Protein AF-A0A4Q1ICL3-F1 (afdb_monomer_lite)

Secondary structure (DSSP, 8-state):
--GGG--SSHHHHHHHHTT--TT-HHHHHHHIIIIIIHHHHHS-HHHHHHHHHHHHHHHHS--HHHHHHHHHHT--SSPPPSSHHHHHHHHHHHHHTT--SS---GGG------HHHHHHH-TT----

Radius of gyration: 15.0 Å; chains: 1; bounding box: 37×34×31 Å

Structure (mmCIF, N/CA/C/O backbone):
data_AF-A0A4Q1ICL3-F1
#
_entry.id   AF-A0A4Q1ICL3-F1
#
loop_
_atom_site.group_PDB
_atom_site.id
_atom_site.type_symbol
_atom_site.label_a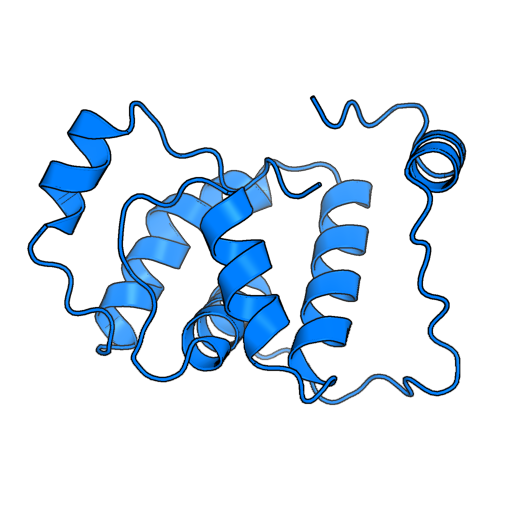tom_id
_atom_site.label_alt_id
_atom_site.label_comp_id
_atom_site.label_asym_id
_atom_site.label_entity_id
_atom_site.label_seq_id
_atom_site.pdbx_PDB_ins_code
_atom_site.Cartn_x
_atom_site.Cartn_y
_atom_site.Cartn_z
_atom_site.occupancy
_atom_site.B_iso_or_equiv
_atom_site.auth_seq_id
_atom_site.auth_comp_id
_atom_site.auth_asym_id
_atom_site.auth_atom_id
_atom_site.pdbx_PDB_model_num
ATOM 1 N N . MET A 1 1 ? 14.194 6.057 -2.321 1.00 38.12 1 MET A N 1
ATOM 2 C CA . MET A 1 1 ? 13.254 5.414 -1.369 1.00 38.12 1 MET A CA 1
ATOM 3 C C . MET A 1 1 ? 11.925 6.161 -1.414 1.00 38.12 1 MET A C 1
ATOM 5 O O . MET A 1 1 ? 11.923 7.309 -1.835 1.00 38.12 1 MET A O 1
ATOM 9 N N . LEU A 1 2 ? 10.807 5.500 -1.111 1.00 36.94 2 LEU A N 1
ATOM 10 C CA . LEU A 1 2 ? 9.420 5.921 -1.378 1.00 36.94 2 LEU A CA 1
ATOM 11 C C . LEU A 1 2 ? 8.956 7.195 -0.621 1.00 36.94 2 LEU A C 1
ATOM 13 O O . LEU A 1 2 ? 8.010 7.152 0.155 1.00 36.94 2 LEU A O 1
ATOM 17 N N . ASN A 1 3 ? 9.524 8.365 -0.929 1.00 38.53 3 ASN A N 1
ATOM 18 C CA . ASN A 1 3 ? 9.079 9.672 -0.407 1.00 38.53 3 ASN A CA 1
ATOM 19 C C . ASN A 1 3 ? 7.676 10.109 -0.888 1.00 38.53 3 ASN A C 1
ATOM 21 O O . ASN A 1 3 ? 7.202 11.190 -0.545 1.00 38.53 3 ASN A O 1
ATOM 25 N N . ALA A 1 4 ? 6.968 9.282 -1.666 1.00 41.00 4 ALA A N 1
ATOM 26 C CA . ALA A 1 4 ? 5.597 9.566 -2.107 1.00 41.00 4 ALA A CA 1
ATOM 27 C C . ALA A 1 4 ? 4.544 9.427 -0.998 1.00 41.00 4 ALA A C 1
ATOM 29 O O . ALA A 1 4 ? 3.383 9.771 -1.210 1.00 41.00 4 ALA A O 1
ATOM 30 N N . ILE A 1 5 ? 4.949 8.939 0.174 1.00 46.88 5 ILE A N 1
ATOM 31 C CA . ILE A 1 5 ? 4.120 8.829 1.372 1.00 46.88 5 ILE A CA 1
ATOM 32 C C . ILE A 1 5 ? 4.490 9.977 2.345 1.00 46.88 5 ILE A C 1
ATOM 34 O O . ILE A 1 5 ? 4.470 9.840 3.557 1.00 46.88 5 ILE A O 1
ATOM 38 N N . SER A 1 6 ? 4.873 11.152 1.832 1.00 43.12 6 SER A N 1
ATOM 39 C CA . SER A 1 6 ? 5.032 12.335 2.683 1.00 43.12 6 SER A CA 1
ATOM 40 C C . SER A 1 6 ? 3.651 12.825 3.128 1.00 43.12 6 SER A C 1
ATOM 42 O O . SER A 1 6 ? 2.869 13.375 2.348 1.00 43.12 6 SER A O 1
ATOM 44 N N . PHE A 1 7 ? 3.332 12.585 4.397 1.00 53.06 7 PHE A N 1
ATOM 45 C CA . PHE A 1 7 ? 2.180 13.173 5.065 1.00 53.06 7 PHE A CA 1
ATOM 46 C C . PHE A 1 7 ? 2.515 14.623 5.466 1.00 53.06 7 PHE A C 1
ATOM 48 O O . PHE A 1 7 ? 3.624 14.909 5.913 1.00 53.06 7 PHE A O 1
ATOM 55 N N . TYR A 1 8 ? 1.564 15.551 5.288 1.00 51.62 8 TYR A N 1
ATOM 56 C CA . TYR A 1 8 ? 1.607 16.899 5.883 1.00 51.62 8 TYR A CA 1
ATOM 57 C C . TYR A 1 8 ? 1.920 16.841 7.391 1.00 51.62 8 TYR A C 1
ATOM 59 O O . TYR A 1 8 ? 1.756 15.779 7.987 1.00 51.62 8 TYR A O 1
ATOM 67 N N . ASP A 1 9 ? 2.297 17.985 7.983 1.00 56.47 9 ASP A N 1
ATOM 68 C CA . ASP A 1 9 ? 2.683 18.175 9.396 1.00 56.47 9 ASP A CA 1
ATOM 69 C C . ASP A 1 9 ? 2.135 17.078 10.332 1.00 56.47 9 ASP A C 1
ATOM 71 O O . ASP A 1 9 ? 0.920 16.945 10.533 1.00 56.47 9 ASP A O 1
ATOM 75 N N . LEU A 1 10 ? 3.046 16.221 10.804 1.00 62.94 10 LEU A N 1
ATOM 76 C CA . LEU A 1 10 ? 2.749 14.915 11.404 1.00 62.94 10 LEU A CA 1
ATOM 77 C C . LEU A 1 10 ? 1.731 15.031 12.552 1.00 62.94 10 LEU A C 1
ATOM 79 O O . LEU A 1 10 ? 0.819 14.210 12.669 1.00 62.94 10 LEU A O 1
ATOM 83 N N . ASP A 1 11 ? 1.833 16.107 13.331 1.00 63.78 11 ASP A N 1
ATOM 84 C CA . ASP A 1 11 ? 0.998 16.387 14.501 1.00 63.78 11 ASP A CA 1
ATOM 85 C C . ASP A 1 11 ? -0.484 16.611 14.166 1.00 63.78 11 ASP A C 1
ATOM 87 O O . ASP A 1 11 ? -1.369 16.247 14.950 1.00 63.78 11 ASP A O 1
ATOM 91 N N . ASP A 1 12 ? -0.782 17.199 13.006 1.00 64.94 12 ASP A N 1
ATOM 92 C CA . ASP A 1 12 ? -2.160 17.419 12.564 1.00 64.94 12 ASP A CA 1
ATOM 93 C C . ASP A 1 12 ? -2.755 16.138 11.974 1.00 64.94 12 ASP A C 1
ATOM 95 O O . ASP A 1 12 ? -3.935 15.841 12.179 1.00 64.94 12 ASP A O 1
ATOM 99 N N . CYS A 1 13 ? -1.934 15.329 11.300 1.00 68.12 13 CYS A N 1
ATOM 100 C CA . CYS A 1 13 ? -2.371 14.050 10.751 1.00 68.12 13 CYS A CA 1
ATOM 101 C C . CYS A 1 13 ? -2.659 13.015 11.849 1.00 68.12 13 CYS A C 1
ATOM 103 O O . CYS A 1 13 ? -3.697 12.356 11.782 1.00 68.12 13 CYS A O 1
ATOM 105 N N . ILE A 1 14 ? -1.816 12.922 12.887 1.00 68.56 14 ILE A N 1
ATOM 106 C CA . ILE A 1 14 ? -2.031 12.009 14.026 1.00 68.56 14 ILE A CA 1
ATOM 107 C C . ILE A 1 14 ? -3.388 12.277 14.686 1.00 68.56 14 ILE A C 1
ATOM 109 O O . ILE A 1 14 ? -4.138 11.351 14.984 1.00 68.56 14 ILE A O 1
ATOM 113 N N . LYS A 1 15 ? -3.759 13.550 14.875 1.00 72.94 15 LYS A N 1
ATOM 114 C CA . LYS A 1 15 ? -5.063 13.900 15.464 1.00 72.94 15 LYS A CA 1
ATOM 115 C C . LYS A 1 15 ? -6.226 13.455 14.585 1.00 72.94 15 LYS A C 1
ATOM 117 O O . LYS A 1 15 ? -7.200 12.913 15.106 1.00 72.94 15 LYS A O 1
ATOM 122 N N . VAL A 1 16 ? -6.128 13.661 13.270 1.00 77.69 16 VAL A N 1
ATOM 123 C CA . VAL A 1 16 ? -7.177 13.282 12.309 1.00 77.69 16 VAL A CA 1
ATOM 124 C C . VAL A 1 16 ? -7.393 11.767 12.274 1.00 77.69 16 VAL A C 1
ATOM 126 O O . VAL A 1 16 ? -8.540 11.332 12.193 1.00 77.69 16 VAL A O 1
ATOM 129 N N . PHE A 1 17 ? -6.325 10.973 12.376 1.00 81.56 17 PHE A N 1
ATOM 130 C CA . PHE A 1 17 ? -6.396 9.509 12.300 1.00 81.56 17 PHE A CA 1
ATOM 131 C C . PHE A 1 17 ? -6.381 8.800 13.659 1.00 81.56 17 PHE A C 1
ATOM 133 O O . PHE A 1 17 ? -6.398 7.577 13.704 1.00 81.56 17 PHE A O 1
ATOM 140 N N . SER A 1 18 ? -6.424 9.545 14.765 1.00 80.31 18 SER A N 1
ATOM 141 C CA . SER A 1 18 ? -6.381 9.000 16.132 1.00 80.31 18 SER A CA 1
ATOM 142 C C . SER A 1 18 ? -7.463 7.963 16.456 1.00 80.31 18 SER A C 1
ATOM 144 O O . SER A 1 18 ? -7.263 7.139 17.341 1.00 80.31 18 SER A O 1
ATOM 146 N N . ASN A 1 19 ? -8.596 7.997 15.748 1.00 85.06 19 ASN A N 1
ATOM 147 C CA . ASN A 1 19 ? -9.698 7.044 15.908 1.00 85.06 19 ASN A CA 1
ATOM 148 C C . ASN A 1 19 ? -9.891 6.138 14.680 1.00 85.06 19 ASN A C 1
ATOM 150 O O . ASN A 1 19 ? -10.966 5.566 14.526 1.00 85.06 19 ASN A O 1
ATOM 154 N N . LEU A 1 20 ? -8.910 6.068 13.774 1.00 88.06 20 LEU A N 1
ATOM 155 C CA . LEU A 1 20 ? -8.984 5.200 12.600 1.00 88.06 20 LEU A CA 1
ATOM 156 C C . LEU A 1 20 ? -8.957 3.733 13.039 1.00 88.06 20 LEU A C 1
ATOM 158 O O . LEU A 1 20 ? -8.030 3.310 13.728 1.00 88.06 20 LEU A O 1
ATOM 162 N N . GLU A 1 21 ? -9.933 2.940 12.600 1.00 93.12 21 GLU A N 1
ATOM 163 C CA . GLU A 1 21 ? -9.910 1.498 12.827 1.00 93.12 21 GLU A CA 1
ATOM 164 C C . GLU A 1 21 ? -9.029 0.823 11.765 1.00 93.12 21 GLU A C 1
ATOM 166 O O . GLU A 1 21 ? -9.460 0.551 10.647 1.00 93.12 21 GLU A O 1
ATOM 171 N N . VAL A 1 22 ? -7.762 0.562 12.099 1.00 92.69 22 VAL A N 1
ATO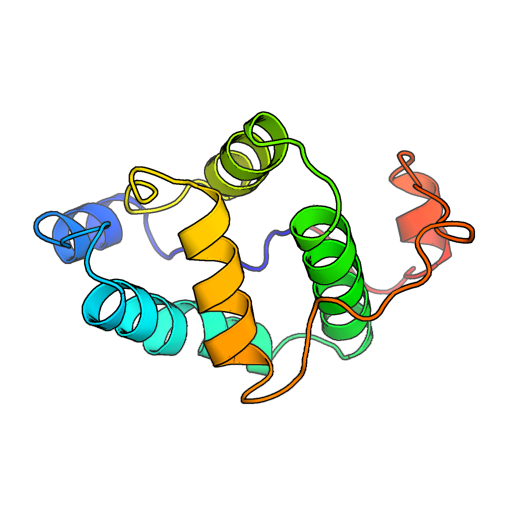M 172 C CA . VAL A 1 22 ? -6.744 0.093 11.133 1.00 92.69 22 VAL A CA 1
ATOM 173 C C . VAL A 1 22 ? -7.025 -1.291 10.539 1.00 92.69 22 VAL A C 1
ATOM 175 O O . VAL A 1 22 ? -6.580 -1.583 9.435 1.00 92.69 22 VAL A O 1
ATOM 178 N N . ASN A 1 23 ? -7.815 -2.123 11.221 1.00 95.6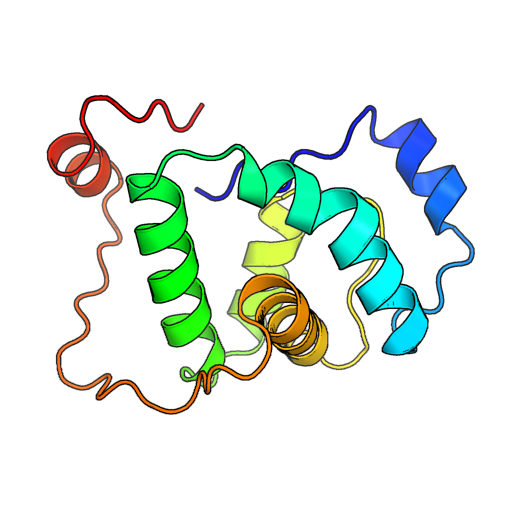2 23 ASN A N 1
ATOM 179 C CA . ASN A 1 23 ? -8.259 -3.428 10.716 1.00 95.62 23 ASN A CA 1
ATOM 180 C C . ASN A 1 23 ? -9.532 -3.339 9.855 1.00 95.62 23 ASN A C 1
ATOM 182 O O . ASN A 1 23 ? -9.995 -4.343 9.315 1.00 95.62 23 ASN A O 1
ATOM 186 N N . ASN A 1 24 ? -10.121 -2.149 9.723 1.00 95.94 24 ASN A N 1
ATOM 187 C CA . ASN A 1 24 ? -11.301 -1.921 8.908 1.00 95.94 24 ASN A CA 1
ATOM 188 C C . ASN A 1 24 ? -10.884 -1.496 7.498 1.00 95.94 24 ASN A C 1
ATOM 190 O O . ASN A 1 24 ? -10.626 -0.320 7.227 1.00 95.94 24 ASN A O 1
ATOM 194 N N . GLU A 1 25 ? -10.872 -2.463 6.579 1.00 94.88 25 GLU A N 1
ATOM 195 C CA . GLU A 1 25 ? -10.544 -2.262 5.163 1.00 94.88 25 GLU A CA 1
ATOM 196 C C . GLU A 1 25 ? -11.231 -1.022 4.571 1.00 94.88 25 GLU A C 1
ATOM 198 O O . GLU A 1 25 ? -10.594 -0.206 3.902 1.00 94.88 25 GLU A O 1
ATOM 203 N N . SER A 1 26 ? -12.535 -0.845 4.822 1.00 95.06 26 SER A N 1
ATOM 204 C CA . SER A 1 26 ? -13.279 0.268 4.231 1.00 95.06 26 SER A CA 1
ATOM 205 C C . SER A 1 26 ? -12.816 1.627 4.752 1.00 95.06 26 SER A C 1
ATOM 207 O O . SER A 1 26 ? -12.972 2.616 4.030 1.00 95.06 26 SER A O 1
ATOM 209 N N . GLU A 1 27 ? -12.317 1.718 5.982 1.00 93.25 27 GLU A N 1
ATOM 210 C CA . GLU A 1 27 ? -11.792 2.968 6.528 1.00 93.25 27 GLU A CA 1
ATOM 211 C C . GLU A 1 27 ? -10.397 3.253 5.989 1.00 93.25 27 GLU A C 1
ATOM 213 O O . GLU A 1 27 ? -10.154 4.343 5.462 1.00 93.25 27 GLU A O 1
ATOM 218 N N . VAL A 1 28 ? -9.516 2.255 6.009 1.00 93.56 28 VAL A N 1
ATOM 219 C CA . VAL A 1 28 ? -8.146 2.398 5.507 1.00 93.56 28 VAL A CA 1
ATOM 220 C C . VAL A 1 28 ? -8.137 2.719 4.011 1.00 93.56 28 VAL A C 1
ATOM 222 O O . VAL A 1 28 ? -7.447 3.650 3.588 1.00 93.56 28 VAL A O 1
ATOM 225 N N . LYS A 1 29 ? -8.991 2.075 3.203 1.00 93.44 29 LYS A N 1
ATOM 226 C CA . LYS A 1 29 ? -9.153 2.408 1.776 1.00 93.44 29 LYS A CA 1
ATOM 227 C C . LYS A 1 29 ? -9.594 3.850 1.537 1.00 93.44 29 LYS A C 1
ATOM 229 O O . LYS A 1 29 ? -9.140 4.474 0.579 1.00 93.44 29 LYS A O 1
ATOM 234 N N . LYS A 1 30 ? -10.424 4.438 2.410 1.00 90.69 30 LYS A N 1
ATOM 235 C CA . LYS A 1 30 ? -10.760 5.873 2.308 1.00 90.69 30 LYS A CA 1
ATOM 236 C C . LYS A 1 30 ? -9.514 6.728 2.521 1.00 90.69 30 LYS A C 1
ATOM 238 O O . LYS A 1 30 ? -9.290 7.660 1.751 1.00 90.69 30 LYS A O 1
ATOM 243 N N . VAL A 1 31 ? -8.697 6.413 3.526 1.00 88.62 31 VAL A N 1
ATOM 244 C CA . VAL A 1 31 ? -7.445 7.141 3.790 1.00 88.62 31 VAL A CA 1
ATOM 245 C C . VAL A 1 31 ? -6.498 7.037 2.596 1.00 88.62 31 VAL A C 1
ATOM 247 O O . VAL A 1 31 ? -6.025 8.064 2.104 1.00 88.62 31 VAL A O 1
ATOM 250 N N . ILE A 1 32 ? -6.297 5.825 2.069 1.00 90.56 32 ILE A N 1
ATOM 251 C CA . ILE A 1 32 ? -5.495 5.577 0.866 1.00 90.56 32 ILE A CA 1
ATOM 252 C C . ILE A 1 32 ? -5.998 6.444 -0.294 1.00 90.56 32 ILE A C 1
ATOM 254 O O . ILE A 1 32 ? -5.219 7.195 -0.882 1.00 90.56 32 ILE A O 1
ATOM 258 N N . ARG A 1 33 ? -7.303 6.423 -0.583 1.00 88.50 33 ARG A N 1
ATOM 259 C CA . ARG A 1 33 ? -7.902 7.183 -1.687 1.00 88.50 33 ARG A CA 1
ATOM 260 C C . ARG A 1 33 ? -7.725 8.692 -1.546 1.00 88.50 33 ARG A C 1
ATOM 262 O O . ARG A 1 33 ? -7.391 9.369 -2.515 1.00 88.50 33 ARG A O 1
ATOM 269 N N . TYR A 1 34 ? -7.953 9.235 -0.353 1.00 83.06 34 TYR A N 1
ATOM 270 C CA . TYR A 1 34 ? -7.922 10.683 -0.137 1.00 83.06 34 TYR A CA 1
ATOM 271 C C . TYR A 1 34 ? -6.518 11.249 0.070 1.00 83.06 34 TYR A C 1
ATOM 273 O O . TYR A 1 34 ? -6.343 12.461 -0.046 1.00 83.06 34 TYR A O 1
ATOM 281 N N . ARG A 1 35 ? -5.525 10.418 0.403 1.00 79.94 35 ARG A N 1
ATOM 282 C CA . ARG A 1 35 ? -4.186 10.902 0.776 1.00 79.94 35 ARG A CA 1
ATOM 283 C C . ARG A 1 35 ? -3.087 10.328 -0.097 1.00 79.94 35 ARG A C 1
ATOM 285 O O . ARG A 1 35 ? -2.235 11.077 -0.556 1.00 79.94 35 ARG A O 1
ATOM 292 N N . ILE A 1 36 ? -3.104 9.027 -0.345 1.00 86.38 36 ILE A N 1
ATOM 293 C CA . ILE A 1 36 ? -2.014 8.357 -1.056 1.00 86.38 36 ILE A CA 1
ATOM 294 C C . ILE A 1 36 ? -2.269 8.395 -2.560 1.00 86.38 36 ILE A C 1
ATOM 296 O O . ILE A 1 36 ? -1.406 8.840 -3.313 1.00 86.38 36 ILE A O 1
ATOM 300 N N . LEU A 1 37 ? -3.475 8.029 -3.003 1.00 86.44 37 LEU A N 1
ATOM 301 C CA . LEU A 1 37 ? -3.820 7.996 -4.424 1.00 86.44 37 LEU A CA 1
ATOM 302 C C . LEU A 1 37 ? -3.681 9.376 -5.081 1.00 86.44 37 LEU A C 1
ATOM 304 O O . LEU A 1 37 ? -3.110 9.482 -6.162 1.00 86.44 37 LEU A O 1
ATOM 308 N N . LEU A 1 38 ? -4.147 10.445 -4.427 1.00 81.12 38 LEU A N 1
ATOM 309 C CA . LEU A 1 38 ? -4.032 11.803 -4.975 1.00 81.12 38 LEU A CA 1
ATOM 310 C C . LEU A 1 38 ? -2.571 12.221 -5.194 1.00 81.12 38 LEU A C 1
ATOM 312 O O . LEU A 1 38 ? -2.247 12.766 -6.250 1.00 81.12 38 LEU A O 1
ATOM 316 N N . ASN A 1 39 ? -1.689 11.918 -4.238 1.00 80.62 39 ASN A N 1
ATOM 317 C CA . ASN A 1 39 ? -0.256 12.179 -4.371 1.00 80.62 39 ASN A CA 1
ATOM 318 C C . ASN A 1 39 ? 0.377 11.292 -5.446 1.00 80.62 39 ASN A C 1
ATOM 320 O O . ASN A 1 39 ? 1.128 11.779 -6.285 1.00 80.62 39 ASN A O 1
ATOM 324 N N . TYR A 1 40 ? 0.022 10.009 -5.491 1.00 85.94 40 TYR A N 1
ATOM 325 C CA . TYR A 1 40 ? 0.485 9.089 -6.525 1.00 85.94 40 TYR A CA 1
ATOM 326 C C . TYR A 1 40 ? 0.116 9.574 -7.937 1.00 85.94 40 TYR A C 1
ATOM 328 O O . TYR A 1 40 ? 0.946 9.533 -8.847 1.00 85.94 40 TYR A O 1
ATOM 336 N N . LEU A 1 41 ? -1.107 10.077 -8.144 1.00 86.62 41 LEU A N 1
ATOM 337 C CA . LEU A 1 41 ? -1.598 10.493 -9.461 1.00 86.62 41 LEU A CA 1
ATOM 338 C C . LEU A 1 41 ? -0.779 11.629 -10.088 1.00 86.62 41 LEU A C 1
ATOM 340 O O . LEU A 1 41 ? -0.646 11.648 -11.315 1.00 86.62 41 LEU A O 1
ATOM 344 N N . ILE A 1 42 ? -0.186 12.513 -9.285 1.00 86.19 42 ILE A N 1
ATOM 345 C CA . ILE A 1 42 ? 0.651 13.620 -9.776 1.00 86.19 42 ILE A CA 1
ATOM 346 C C . ILE A 1 42 ? 2.123 13.233 -9.992 1.00 86.19 42 ILE A C 1
ATOM 348 O O . ILE A 1 42 ? 2.882 14.025 -10.548 1.00 86.19 42 ILE A O 1
ATOM 352 N N . MET A 1 43 ? 2.533 12.019 -9.605 1.00 84.25 43 MET A N 1
ATOM 353 C CA . MET A 1 43 ? 3.921 11.577 -9.753 1.00 84.25 43 MET A CA 1
ATOM 354 C C . MET A 1 43 ? 4.306 11.287 -11.217 1.00 84.25 43 MET A C 1
ATOM 356 O O . MET A 1 43 ? 3.455 10.872 -12.021 1.00 84.25 43 MET A O 1
ATOM 360 N N . PRO A 1 44 ? 5.599 11.435 -11.576 1.00 87.56 44 PRO A N 1
ATOM 361 C CA . PRO A 1 44 ? 6.112 11.085 -12.899 1.00 87.56 44 PRO A CA 1
ATOM 362 C C . PRO A 1 44 ? 5.872 9.614 -13.269 1.00 87.56 44 PRO A C 1
ATOM 364 O O . PRO A 1 44 ? 5.865 8.734 -12.410 1.00 87.56 44 PRO A O 1
ATOM 367 N N . LYS A 1 45 ? 5.760 9.320 -14.572 1.00 87.12 45 LYS A N 1
ATOM 368 C CA . LYS A 1 45 ? 5.555 7.948 -15.082 1.00 87.12 45 LYS A CA 1
ATOM 369 C C . LYS A 1 45 ? 6.626 6.969 -14.587 1.00 87.12 45 LYS A C 1
ATOM 371 O O . LYS A 1 45 ? 6.282 5.883 -14.144 1.00 87.12 45 LYS A O 1
ATOM 376 N N . ALA A 1 46 ? 7.892 7.387 -14.603 1.00 82.69 46 ALA A N 1
ATOM 377 C CA . ALA A 1 46 ? 9.013 6.586 -14.112 1.00 82.69 46 ALA A CA 1
ATOM 378 C C . ALA A 1 46 ? 8.833 6.178 -12.641 1.00 82.69 46 ALA A C 1
ATOM 380 O O . ALA A 1 46 ? 9.001 5.014 -12.296 1.00 82.69 46 ALA A O 1
ATOM 381 N N . PHE A 1 47 ? 8.405 7.113 -11.786 1.00 84.38 47 PHE A N 1
ATOM 382 C CA . PHE A 1 47 ? 8.100 6.810 -10.389 1.00 84.38 47 PHE A CA 1
ATOM 383 C C . PHE A 1 47 ? 6.973 5.778 -10.275 1.00 84.38 47 PHE A C 1
ATOM 385 O O . PHE A 1 47 ? 7.095 4.817 -9.524 1.00 84.38 47 PHE A O 1
ATOM 392 N N . LYS A 1 48 ? 5.889 5.952 -11.040 1.00 86.50 48 LYS A N 1
ATOM 393 C CA . LYS A 1 48 ? 4.742 5.032 -11.032 1.00 86.50 48 LYS A CA 1
ATOM 394 C C . LYS A 1 48 ? 5.128 3.617 -11.463 1.00 86.50 48 LYS A C 1
ATOM 396 O O . LYS A 1 48 ? 4.637 2.660 -10.876 1.00 86.50 48 LYS A O 1
ATOM 401 N N . GLU A 1 49 ? 6.017 3.487 -12.446 1.00 86.50 49 GLU A N 1
ATOM 402 C CA . GLU A 1 49 ? 6.548 2.195 -12.898 1.00 86.50 49 GLU A CA 1
ATOM 403 C C . GLU A 1 49 ? 7.383 1.513 -11.808 1.00 86.50 49 GLU A C 1
ATOM 405 O O . GLU A 1 49 ? 7.139 0.347 -11.502 1.00 86.50 49 GLU A O 1
ATOM 410 N N . ILE A 1 50 ? 8.307 2.243 -11.172 1.00 83.88 50 ILE A N 1
ATOM 411 C CA . ILE A 1 50 ? 9.103 1.728 -10.046 1.00 83.88 50 ILE A CA 1
ATOM 412 C C . ILE A 1 50 ? 8.180 1.310 -8.900 1.00 83.88 50 ILE A C 1
ATOM 414 O O . ILE A 1 50 ? 8.251 0.177 -8.441 1.00 83.88 50 ILE A O 1
ATOM 418 N N . PHE A 1 51 ? 7.268 2.194 -8.490 1.00 87.06 51 PHE A N 1
ATOM 419 C CA . PHE A 1 51 ? 6.310 1.944 -7.416 1.00 87.06 51 PHE A CA 1
ATOM 420 C C . PHE A 1 51 ? 5.483 0.682 -7.682 1.00 87.06 51 PHE A C 1
ATOM 422 O O . PHE A 1 51 ? 5.354 -0.164 -6.800 1.00 87.06 51 PHE A O 1
ATOM 429 N N . ARG A 1 52 ? 4.945 0.534 -8.902 1.00 88.94 52 ARG A N 1
ATOM 430 C CA . ARG A 1 52 ? 4.180 -0.652 -9.310 1.00 88.94 52 ARG A CA 1
ATOM 431 C C . ARG A 1 52 ? 5.015 -1.917 -9.166 1.00 88.94 52 ARG A C 1
ATOM 433 O O . ARG A 1 52 ? 4.568 -2.863 -8.531 1.00 88.94 52 ARG A O 1
ATOM 440 N N . ASN A 1 53 ? 6.219 -1.925 -9.729 1.00 85.38 53 ASN A N 1
ATOM 441 C CA . ASN A 1 53 ? 7.076 -3.108 -9.737 1.00 85.38 53 ASN A CA 1
ATOM 442 C C . ASN A 1 53 ? 7.540 -3.490 -8.327 1.00 85.38 53 ASN A C 1
ATOM 444 O O . ASN A 1 53 ? 7.504 -4.668 -7.982 1.00 85.38 53 ASN A O 1
ATOM 448 N N . SER A 1 54 ? 7.907 -2.507 -7.499 1.00 84.50 54 SER A N 1
ATOM 449 C CA . SER A 1 54 ? 8.257 -2.735 -6.096 1.00 84.50 54 SER A CA 1
ATOM 450 C C . SER A 1 54 ? 7.082 -3.314 -5.313 1.00 84.50 54 SER A C 1
ATOM 452 O O . SER A 1 54 ? 7.255 -4.291 -4.593 1.00 84.50 54 SER A O 1
ATOM 454 N N . LEU A 1 55 ? 5.875 -2.761 -5.476 1.00 88.12 55 LEU A N 1
ATOM 455 C CA . LEU A 1 55 ? 4.696 -3.252 -4.763 1.00 88.12 55 LEU A CA 1
ATOM 456 C C . LEU A 1 55 ? 4.343 -4.688 -5.175 1.00 88.12 55 LEU A C 1
ATOM 458 O O . LEU A 1 55 ? 4.050 -5.507 -4.310 1.00 88.12 55 LEU A O 1
ATOM 462 N N . ILE A 1 56 ? 4.444 -5.023 -6.467 1.00 88.00 56 ILE A N 1
ATOM 463 C CA . ILE A 1 56 ? 4.261 -6.408 -6.923 1.00 88.00 56 ILE A CA 1
ATOM 464 C C . ILE A 1 56 ? 5.305 -7.329 -6.291 1.00 88.00 56 ILE A C 1
ATOM 466 O O . ILE A 1 56 ? 4.939 -8.386 -5.783 1.00 88.00 56 ILE A O 1
ATOM 470 N N . TYR A 1 57 ? 6.583 -6.943 -6.302 1.00 84.88 57 TYR A N 1
ATOM 471 C CA . TYR A 1 57 ? 7.649 -7.740 -5.695 1.00 84.88 57 TYR A CA 1
ATOM 472 C C . TYR A 1 57 ? 7.336 -8.062 -4.229 1.00 84.88 57 TYR A C 1
ATOM 474 O O . TYR A 1 57 ? 7.215 -9.234 -3.878 1.00 84.88 57 TYR A O 1
ATOM 482 N N . TYR A 1 58 ? 7.090 -7.042 -3.403 1.00 83.94 58 TYR A N 1
ATOM 483 C CA . TYR A 1 58 ? 6.815 -7.246 -1.979 1.00 83.94 58 TYR A CA 1
ATOM 484 C C . TYR A 1 58 ? 5.534 -8.045 -1.726 1.00 83.94 58 TYR A C 1
ATOM 486 O O . TYR A 1 58 ? 5.510 -8.885 -0.837 1.00 83.94 58 TYR A O 1
ATOM 494 N N . LEU A 1 59 ? 4.476 -7.864 -2.524 1.00 88.19 59 LEU A N 1
ATOM 495 C CA . LEU A 1 59 ? 3.238 -8.635 -2.353 1.00 88.19 59 LEU A CA 1
ATOM 496 C C . LEU A 1 59 ? 3.400 -10.136 -2.654 1.00 88.19 59 LEU A C 1
ATOM 498 O O . LEU A 1 59 ? 2.617 -10.943 -2.137 1.00 88.19 59 LEU A O 1
ATOM 502 N N . ASN A 1 60 ? 4.404 -10.512 -3.451 1.00 84.62 60 ASN A N 1
ATOM 503 C CA . ASN A 1 60 ? 4.671 -11.899 -3.843 1.00 84.62 60 ASN A CA 1
ATOM 504 C C . ASN A 1 60 ? 5.839 -12.549 -3.085 1.00 84.62 60 ASN A C 1
ATOM 506 O O . ASN A 1 60 ? 5.930 -13.776 -3.070 1.00 84.62 60 ASN A O 1
ATOM 510 N N . VAL A 1 61 ? 6.711 -11.769 -2.444 1.00 79.44 61 VAL A N 1
ATOM 511 C CA . VAL A 1 61 ? 7.733 -12.289 -1.527 1.00 79.44 61 VAL A CA 1
ATOM 512 C C . VAL A 1 61 ? 7.109 -12.473 -0.143 1.00 79.44 61 VAL A C 1
ATOM 514 O O . VAL A 1 61 ? 6.440 -11.586 0.379 1.00 79.44 61 VAL A O 1
ATOM 517 N N . ASP A 1 62 ? 7.288 -13.648 0.457 1.00 67.88 62 ASP A N 1
ATOM 518 C CA . ASP A 1 62 ? 6.697 -13.967 1.761 1.00 67.88 62 ASP A CA 1
ATOM 519 C C . ASP A 1 62 ? 7.614 -13.493 2.903 1.00 67.88 62 ASP A C 1
ATOM 521 O O . ASP A 1 62 ? 8.300 -14.291 3.543 1.00 67.88 62 ASP A O 1
ATOM 525 N N . ASN A 1 63 ? 7.683 -12.171 3.109 1.00 77.44 63 ASN A N 1
ATOM 526 C CA . ASN A 1 63 ? 8.461 -11.552 4.185 1.00 77.44 63 ASN A CA 1
ATOM 527 C C . ASN A 1 63 ? 7.678 -10.422 4.877 1.00 77.44 63 ASN A C 1
ATOM 529 O O . ASN A 1 63 ? 7.544 -9.319 4.354 1.00 77.44 63 ASN A O 1
ATOM 533 N N . GLN A 1 64 ? 7.151 -10.708 6.070 1.00 69.94 64 GLN A N 1
ATOM 534 C CA . GLN A 1 64 ? 6.335 -9.763 6.842 1.00 69.94 64 GLN A CA 1
ATOM 535 C C . GLN A 1 64 ? 7.140 -8.574 7.394 1.00 69.94 64 GLN A C 1
ATOM 537 O O . GLN A 1 64 ? 6.613 -7.463 7.465 1.00 69.94 64 GLN A O 1
ATOM 542 N N . ASP A 1 65 ? 8.415 -8.785 7.733 1.00 77.94 65 ASP A N 1
ATOM 543 C CA . ASP A 1 65 ? 9.267 -7.749 8.335 1.00 77.94 65 ASP A CA 1
ATOM 544 C C . ASP A 1 65 ? 9.550 -6.597 7.352 1.00 77.94 65 ASP A C 1
ATOM 546 O O . ASP A 1 65 ? 9.679 -5.437 7.758 1.00 77.94 65 ASP A O 1
ATOM 550 N N . ASP A 1 66 ? 9.555 -6.889 6.047 1.00 81.56 66 ASP A N 1
ATOM 551 C CA . ASP A 1 66 ? 9.752 -5.883 5.001 1.00 81.56 66 ASP A CA 1
ATOM 552 C C . ASP A 1 66 ? 8.581 -4.891 4.947 1.00 81.56 66 ASP A C 1
ATOM 554 O O . ASP A 1 66 ? 8.796 -3.689 4.789 1.00 81.56 66 ASP A O 1
ATOM 558 N N . PHE A 1 67 ? 7.341 -5.355 5.139 1.00 86.38 67 PHE A N 1
ATOM 559 C CA . PHE A 1 67 ? 6.160 -4.486 5.109 1.00 86.38 67 PHE A CA 1
ATOM 560 C C . PHE A 1 67 ? 6.190 -3.437 6.221 1.00 86.38 67 PHE A C 1
ATOM 562 O O . PHE A 1 67 ? 5.901 -2.266 5.966 1.00 86.38 67 PHE A O 1
ATOM 569 N N . ILE A 1 68 ? 6.573 -3.839 7.436 1.00 87.81 68 ILE A N 1
ATOM 570 C CA . ILE A 1 68 ? 6.687 -2.924 8.578 1.00 87.81 68 ILE A CA 1
ATOM 571 C C . ILE A 1 68 ? 7.794 -1.906 8.310 1.00 87.81 68 ILE A C 1
ATOM 573 O O . ILE A 1 68 ? 7.554 -0.704 8.395 1.00 87.81 68 ILE A O 1
ATOM 577 N N . SER A 1 69 ? 8.981 -2.369 7.905 1.00 85.75 69 SER A N 1
ATOM 578 C CA . SER A 1 69 ? 10.122 -1.484 7.655 1.00 85.75 69 SER A CA 1
ATOM 579 C C . SER A 1 69 ? 9.829 -0.444 6.566 1.00 85.75 69 SER A C 1
ATOM 581 O O . SER A 1 69 ? 10.115 0.743 6.742 1.00 85.75 69 SER A O 1
ATOM 583 N N . ILE A 1 70 ? 9.199 -0.860 5.461 1.00 84.50 70 ILE A N 1
ATOM 584 C CA . ILE A 1 70 ? 8.791 0.043 4.376 1.00 84.50 70 ILE A CA 1
ATOM 585 C C . ILE A 1 70 ? 7.784 1.069 4.890 1.00 84.50 70 ILE A C 1
ATOM 587 O O . ILE A 1 70 ? 7.929 2.260 4.608 1.00 84.50 70 ILE A O 1
ATOM 591 N N . TYR A 1 71 ? 6.781 0.620 5.644 1.00 86.12 71 TYR A N 1
ATOM 592 C CA . TYR A 1 71 ? 5.745 1.489 6.184 1.00 86.12 71 TYR A CA 1
ATOM 593 C C . TYR A 1 71 ? 6.322 2.542 7.136 1.00 86.12 71 TYR A C 1
ATOM 595 O O . TYR A 1 71 ? 6.077 3.732 6.958 1.00 86.12 71 TYR A O 1
ATOM 603 N N . GLU A 1 72 ? 7.152 2.130 8.093 1.00 85.31 72 GLU A N 1
ATOM 604 C CA . GLU A 1 72 ? 7.775 3.025 9.074 1.00 85.31 72 GLU A CA 1
ATOM 605 C C . GLU A 1 72 ? 8.759 4.010 8.434 1.00 85.31 72 GLU A C 1
ATOM 607 O O . GLU A 1 72 ? 8.835 5.164 8.859 1.00 85.31 72 GLU A O 1
ATOM 612 N N . SER A 1 73 ? 9.465 3.604 7.369 1.00 81.44 73 SER A N 1
ATOM 613 C CA . SER A 1 73 ? 10.391 4.489 6.642 1.00 81.44 73 SER A CA 1
ATOM 614 C C . SER A 1 73 ? 9.709 5.729 6.051 1.00 81.44 73 SER A C 1
ATOM 616 O O . SER A 1 73 ? 10.359 6.753 5.839 1.00 81.44 73 SER A O 1
ATOM 618 N N . ALA A 1 74 ? 8.396 5.654 5.822 1.00 77.6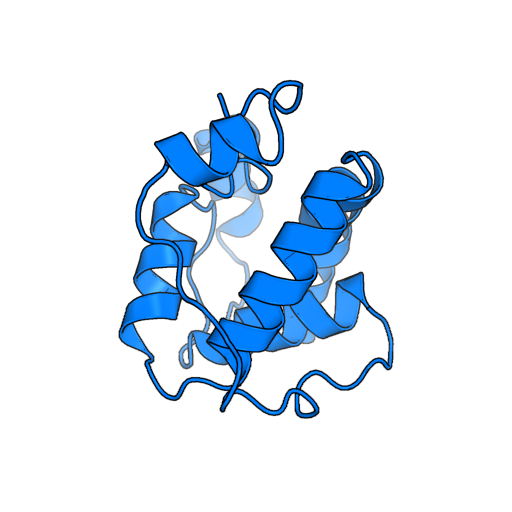2 74 ALA A N 1
ATOM 619 C CA . ALA A 1 74 ? 7.575 6.753 5.335 1.00 77.62 74 ALA A CA 1
ATOM 620 C C . ALA A 1 74 ? 7.055 7.687 6.444 1.00 77.62 74 ALA A C 1
ATOM 622 O O . ALA A 1 74 ? 6.356 8.652 6.138 1.00 77.62 74 ALA A O 1
ATOM 623 N N . ASN A 1 75 ? 7.382 7.417 7.712 1.00 79.19 75 ASN A N 1
ATOM 624 C CA . ASN A 1 75 ? 6.900 8.149 8.885 1.00 79.19 75 ASN A CA 1
ATOM 625 C C . ASN A 1 75 ? 5.366 8.365 8.879 1.00 79.19 75 ASN A C 1
ATOM 627 O O . ASN A 1 75 ? 4.880 9.493 8.732 1.00 79.19 75 ASN A O 1
ATOM 631 N N . PRO A 1 76 ? 4.588 7.276 8.978 1.00 82.44 76 PRO A N 1
ATOM 632 C CA . PRO A 1 76 ? 3.154 7.300 8.760 1.00 82.44 76 PRO A CA 1
ATOM 633 C C . PRO A 1 76 ? 2.375 7.894 9.931 1.00 82.44 76 PRO A C 1
ATOM 635 O O . PRO A 1 76 ? 2.791 7.848 11.084 1.00 82.44 76 PRO A O 1
ATOM 638 N N . ALA A 1 77 ? 1.198 8.442 9.625 1.00 81.44 77 ALA A N 1
ATOM 639 C CA . ALA A 1 77 ? 0.347 9.118 10.607 1.00 81.44 77 ALA A CA 1
ATOM 640 C C . ALA A 1 77 ? -0.646 8.196 11.345 1.00 81.44 77 ALA A C 1
ATOM 642 O O . ALA A 1 77 ? -1.443 8.680 12.148 1.00 81.44 77 ALA A O 1
ATOM 643 N N . PHE A 1 78 ? -0.649 6.900 11.035 1.00 87.12 78 PHE A N 1
ATOM 644 C CA . PHE A 1 78 ? -1.486 5.879 11.666 1.00 87.12 78 PHE A CA 1
ATOM 645 C C . PHE A 1 78 ? -0.753 4.533 11.663 1.00 87.12 78 PHE A C 1
ATOM 647 O O . PHE A 1 78 ? 0.255 4.380 10.976 1.00 87.12 78 PHE A O 1
ATOM 654 N N . GLU A 1 79 ? -1.228 3.568 12.443 1.00 90.50 79 GLU A N 1
ATOM 655 C CA . GLU A 1 79 ? -0.615 2.238 12.545 1.00 90.50 79 GLU A CA 1
ATOM 656 C C . GLU A 1 79 ? -1.017 1.319 11.379 1.00 90.50 79 GLU A C 1
ATOM 658 O O . GLU A 1 79 ? -1.948 1.607 10.626 1.00 90.50 79 GLU A O 1
ATOM 663 N N . LEU A 1 80 ? -0.310 0.200 11.221 1.00 91.62 80 LEU A N 1
ATOM 664 C CA . LEU A 1 80 ? -0.705 -0.862 10.293 1.00 91.62 80 LEU A CA 1
ATOM 665 C C . LEU A 1 80 ? -1.864 -1.704 10.864 1.00 91.62 80 LEU A C 1
ATOM 667 O O . LEU A 1 80 ? -2.033 -1.764 12.082 1.00 91.62 80 LEU A O 1
ATOM 671 N N . PRO A 1 81 ? -2.634 -2.402 10.005 1.00 93.94 81 PRO A N 1
ATOM 672 C CA . PRO A 1 81 ? -3.477 -3.519 10.433 1.00 93.94 81 PRO A CA 1
ATOM 673 C C . PRO A 1 81 ? -2.660 -4.634 11.108 1.00 93.94 81 PRO A C 1
ATOM 675 O O . PRO A 1 81 ? -1.445 -4.728 10.928 1.00 93.94 81 PRO A O 1
ATOM 678 N N . GLU A 1 82 ? -3.346 -5.534 11.822 1.00 92.94 82 GLU A N 1
ATOM 679 C CA . GLU A 1 82 ? -2.752 -6.710 12.486 1.00 92.94 82 GLU A CA 1
ATOM 680 C C . GLU A 1 82 ? -1.901 -7.564 11.538 1.00 92.94 82 GLU A C 1
ATOM 682 O O . GLU A 1 82 ? -0.876 -8.109 11.946 1.00 92.94 82 GLU A O 1
ATOM 687 N N . ASN A 1 83 ? -2.313 -7.662 10.272 1.00 92.38 83 ASN A N 1
ATOM 688 C CA . ASN A 1 83 ? -1.507 -8.218 9.197 1.00 92.38 83 ASN A CA 1
ATOM 689 C C . ASN A 1 83 ? -0.995 -7.075 8.302 1.00 92.38 83 ASN A C 1
ATOM 691 O O . ASN A 1 83 ? -1.748 -6.608 7.444 1.00 92.38 83 ASN A O 1
ATOM 695 N N . PRO A 1 84 ? 0.275 -6.647 8.441 1.00 91.38 84 PRO A N 1
ATOM 696 C CA . PRO A 1 84 ? 0.868 -5.559 7.661 1.00 91.38 84 PRO A CA 1
ATOM 697 C C . PRO A 1 84 ? 0.608 -5.647 6.158 1.00 91.38 84 PRO A C 1
ATOM 699 O O . PRO A 1 84 ? 0.346 -4.632 5.514 1.00 91.38 84 PRO A O 1
ATOM 702 N N . LYS A 1 85 ? 0.628 -6.864 5.604 1.00 91.62 85 LYS A N 1
ATOM 703 C CA . LYS A 1 85 ? 0.394 -7.126 4.181 1.00 91.62 85 LYS A CA 1
ATOM 704 C C . LYS A 1 85 ? -0.961 -6.607 3.687 1.00 91.62 85 LYS A C 1
ATOM 706 O O . LYS A 1 85 ? -1.047 -6.166 2.540 1.00 91.62 85 LYS A O 1
ATOM 711 N N . ASP A 1 86 ? -1.990 -6.608 4.533 1.00 93.75 86 ASP A N 1
ATOM 712 C CA . ASP A 1 86 ? -3.342 -6.182 4.155 1.00 93.75 86 ASP A CA 1
ATOM 713 C C . ASP A 1 86 ? -3.362 -4.710 3.727 1.00 93.75 86 ASP A C 1
ATOM 715 O O . ASP A 1 86 ? -3.980 -4.370 2.718 1.00 93.75 86 ASP A O 1
ATOM 719 N N . PHE A 1 87 ? -2.587 -3.846 4.393 1.00 94.00 87 PHE A N 1
ATOM 720 C CA . PHE A 1 87 ? -2.445 -2.446 3.986 1.00 94.00 87 PHE A CA 1
ATOM 721 C C . PHE A 1 87 ? -1.926 -2.312 2.548 1.00 94.00 87 PHE A C 1
ATOM 723 O O . PHE A 1 87 ? -2.452 -1.522 1.763 1.00 94.00 87 PHE A O 1
ATOM 730 N N . PHE A 1 88 ? -0.908 -3.095 2.185 1.00 92.56 88 PHE A N 1
ATO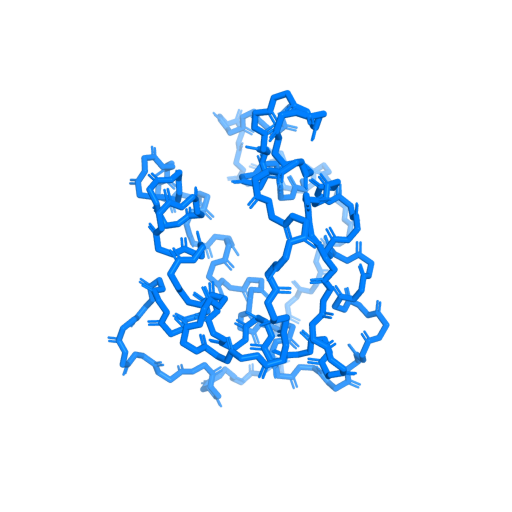M 731 C CA . PHE A 1 88 ? -0.289 -3.048 0.859 1.00 92.56 88 PHE A CA 1
ATOM 732 C C . PHE A 1 88 ? -1.195 -3.645 -0.225 1.00 92.56 88 PHE A C 1
ATOM 734 O O . PHE A 1 88 ? -1.187 -3.158 -1.358 1.00 92.56 88 PHE A O 1
ATOM 741 N N . ILE A 1 89 ? -2.016 -4.642 0.120 1.00 93.00 89 ILE A N 1
ATOM 742 C CA . ILE A 1 89 ? -3.071 -5.164 -0.761 1.00 93.00 89 ILE A CA 1
ATOM 743 C C . ILE A 1 89 ? -4.121 -4.078 -1.010 1.00 93.00 89 ILE A C 1
ATOM 745 O O . ILE A 1 89 ? -4.410 -3.754 -2.161 1.00 93.00 89 ILE A O 1
ATOM 749 N N . TRP A 1 90 ? -4.640 -3.444 0.041 1.00 94.88 90 TRP A N 1
ATOM 750 C CA . TRP A 1 90 ? -5.632 -2.377 -0.106 1.00 94.88 90 TRP A CA 1
ATOM 751 C C . TRP A 1 90 ? -5.080 -1.176 -0.879 1.00 94.88 90 TRP A C 1
ATOM 753 O O . TRP A 1 90 ? -5.797 -0.547 -1.659 1.00 94.88 90 TRP A O 1
ATOM 763 N N . LEU A 1 91 ? -3.790 -0.875 -0.705 1.00 93.94 91 LEU A N 1
ATOM 764 C CA . LEU A 1 91 ? -3.080 0.147 -1.466 1.00 93.94 91 LEU A CA 1
ATOM 765 C C . LEU A 1 91 ? -3.024 -0.192 -2.958 1.00 93.94 91 LEU A C 1
ATOM 767 O O . LEU A 1 91 ? -3.295 0.674 -3.793 1.00 93.94 91 LEU A O 1
ATOM 771 N N . TRP A 1 92 ? -2.702 -1.443 -3.293 1.00 94.00 92 TRP A N 1
ATOM 772 C CA . TRP A 1 92 ? -2.722 -1.932 -4.668 1.00 94.00 92 TRP A CA 1
ATOM 773 C C . TRP A 1 92 ? -4.112 -1.788 -5.291 1.00 94.00 92 TRP A C 1
ATOM 775 O O . TRP A 1 92 ? -4.246 -1.227 -6.377 1.00 94.00 92 TRP A O 1
ATOM 785 N N . GLU A 1 93 ? -5.145 -2.248 -4.590 1.00 93.69 93 GLU A N 1
ATOM 786 C CA . GLU A 1 93 ? -6.524 -2.239 -5.080 1.00 93.69 93 GLU A CA 1
ATOM 787 C C . GLU A 1 93 ? -7.034 -0.823 -5.374 1.00 93.69 93 GLU A C 1
ATOM 789 O O . GLU A 1 93 ? -7.690 -0.607 -6.394 1.00 93.69 93 GLU A O 1
ATOM 794 N N . GLU A 1 94 ? -6.700 0.157 -4.529 1.00 93.38 94 GLU A N 1
ATOM 795 C CA . GLU A 1 94 ? -7.095 1.554 -4.744 1.00 93.38 94 GLU A CA 1
ATOM 796 C C . GLU A 1 94 ? -6.310 2.229 -5.881 1.00 93.38 94 GLU A C 1
ATOM 798 O O . GLU A 1 94 ? -6.859 3.088 -6.572 1.00 93.38 94 GLU A O 1
ATOM 803 N N . ILE A 1 95 ? -5.043 1.861 -6.103 1.00 92.75 95 ILE A N 1
ATOM 804 C CA . ILE A 1 95 ? -4.215 2.469 -7.158 1.00 92.75 95 ILE A CA 1
ATOM 805 C C . ILE A 1 95 ? -4.473 1.833 -8.529 1.00 92.75 95 ILE A C 1
ATOM 807 O O . ILE A 1 95 ? -4.597 2.555 -9.519 1.00 92.75 95 ILE A O 1
ATOM 811 N N . TYR A 1 96 ? -4.556 0.504 -8.596 1.00 91.38 96 TYR A N 1
ATOM 812 C CA . TYR A 1 96 ? -4.579 -0.258 -9.850 1.00 91.38 96 TYR A CA 1
ATOM 813 C C . TYR A 1 96 ? -5.917 -0.944 -10.139 1.00 91.38 96 TYR A C 1
ATOM 815 O O . TYR A 1 96 ? -5.988 -1.729 -11.074 1.00 91.38 96 TYR A O 1
ATOM 823 N N . CYS A 1 97 ? -6.970 -0.659 -9.361 1.00 85.38 97 CYS A N 1
ATOM 824 C CA . CYS A 1 97 ? -8.379 -0.986 -9.631 1.00 85.38 97 CYS A CA 1
ATOM 825 C C . CYS A 1 97 ? -8.608 -2.210 -10.549 1.00 85.38 97 CYS A C 1
ATOM 827 O O . CYS A 1 97 ? -8.791 -2.057 -11.759 1.00 85.38 97 CYS A O 1
ATOM 829 N N . ASN A 1 98 ? -8.716 -3.408 -9.965 1.00 76.56 98 ASN A N 1
ATOM 830 C CA . ASN A 1 98 ? -8.943 -4.692 -10.658 1.00 76.56 98 ASN A CA 1
ATOM 831 C C . ASN A 1 98 ? -7.744 -5.283 -11.426 1.00 76.56 98 ASN A C 1
ATOM 833 O O . ASN A 1 98 ? -7.922 -6.272 -12.138 1.00 76.56 98 ASN A O 1
ATOM 837 N N . GLU A 1 99 ? -6.537 -4.730 -11.303 1.00 88.00 99 GLU A N 1
ATOM 838 C CA . GLU A 1 99 ? -5.324 -5.446 -11.717 1.00 88.00 99 GLU A CA 1
ATOM 839 C C . GLU A 1 99 ? -4.949 -6.529 -10.695 1.00 88.00 99 GLU A C 1
ATOM 841 O O . GLU A 1 99 ? -5.063 -6.328 -9.486 1.00 88.00 99 GLU A O 1
ATOM 846 N N . ASP A 1 100 ? -4.463 -7.670 -11.183 1.00 83.06 100 ASP A N 1
ATOM 847 C CA . ASP A 1 100 ? -3.922 -8.737 -10.339 1.00 83.06 100 ASP A CA 1
ATOM 848 C C . ASP A 1 100 ? -2.440 -8.471 -10.036 1.00 83.06 100 ASP A C 1
ATOM 850 O O . ASP A 1 100 ? -1.647 -8.213 -10.946 1.00 83.06 100 ASP A O 1
ATOM 854 N N . TYR A 1 101 ? -2.062 -8.556 -8.762 1.00 81.25 101 TYR A N 1
ATOM 855 C CA . TYR A 1 101 ? -0.674 -8.445 -8.318 1.00 81.25 101 TYR A CA 1
ATOM 856 C C . TYR A 1 101 ? 0.066 -9.793 -8.320 1.00 81.25 101 TYR A C 1
ATOM 858 O O . TYR A 1 101 ? 1.288 -9.792 -8.232 1.00 81.25 101 TYR A O 1
ATOM 866 N N . LEU A 1 102 ? -0.613 -10.939 -8.453 1.00 76.12 102 LEU A N 1
ATOM 867 C CA . LEU A 1 102 ? -0.039 -12.292 -8.314 1.00 76.12 102 LEU A CA 1
ATOM 868 C C . LEU A 1 102 ? 0.715 -12.812 -9.557 1.00 76.12 102 LEU A C 1
ATOM 870 O O . LEU A 1 102 ? 1.022 -13.998 -9.657 1.00 76.12 102 LEU A O 1
ATOM 874 N N . THR A 1 103 ? 0.989 -11.960 -10.547 1.00 59.66 103 THR A N 1
ATOM 875 C CA . THR A 1 103 ? 1.298 -12.408 -11.919 1.00 59.66 103 THR A CA 1
ATOM 876 C C . THR A 1 103 ? 2.752 -12.273 -12.372 1.00 59.66 103 THR A C 1
ATOM 878 O O . THR A 1 103 ? 3.030 -12.498 -13.550 1.00 59.66 103 THR A O 1
ATOM 881 N N . ILE A 1 104 ? 3.712 -11.953 -11.499 1.00 58.41 104 ILE A N 1
ATOM 882 C CA . ILE A 1 104 ? 5.112 -11.825 -11.935 1.00 58.41 104 ILE A CA 1
ATOM 883 C C . ILE A 1 104 ? 5.904 -13.107 -11.682 1.00 58.41 104 ILE A C 1
ATOM 885 O O . ILE A 1 104 ? 6.018 -13.589 -10.560 1.00 58.41 104 ILE A O 1
ATOM 889 N N . ASP A 1 105 ? 6.508 -13.613 -12.758 1.00 59.00 105 ASP A N 1
ATOM 890 C CA . ASP A 1 105 ? 7.561 -14.621 -12.734 1.00 59.00 105 ASP A CA 1
ATOM 891 C C . ASP A 1 105 ? 8.810 -14.024 -12.057 1.00 59.00 105 ASP A C 1
ATOM 893 O O . ASP A 1 105 ? 9.709 -13.477 -12.704 1.00 59.00 105 ASP A O 1
ATOM 897 N N . LEU A 1 106 ? 8.819 -14.064 -10.719 1.00 62.56 106 LEU A N 1
ATOM 898 C CA . LEU A 1 106 ? 9.881 -13.523 -9.860 1.00 62.56 106 LEU A CA 1
ATOM 899 C C . LEU A 1 106 ? 11.263 -14.124 -10.163 1.00 62.56 106 LEU A C 1
ATOM 901 O O . LEU A 1 106 ? 12.273 -13.575 -9.732 1.00 62.56 106 LEU A O 1
ATOM 905 N N . ILE A 1 107 ? 11.324 -15.211 -10.939 1.00 58.66 107 ILE A N 1
ATOM 906 C CA . ILE A 1 107 ? 12.552 -15.895 -11.363 1.00 58.66 107 ILE A CA 1
ATOM 907 C C . ILE A 1 107 ? 13.530 -14.942 -12.071 1.00 58.66 107 ILE A C 1
ATOM 909 O O . ILE A 1 107 ? 14.740 -15.132 -11.972 1.00 58.66 107 ILE A O 1
ATOM 913 N N . ASN A 1 108 ? 13.031 -13.901 -12.749 1.00 57.69 108 ASN A N 1
ATOM 914 C CA . ASN A 1 108 ? 13.864 -12.926 -13.463 1.00 57.69 108 ASN A CA 1
ATOM 915 C C . ASN A 1 108 ? 13.985 -11.565 -12.751 1.00 57.69 108 ASN A C 1
ATOM 917 O O . ASN A 1 108 ? 14.509 -10.619 -13.342 1.00 57.69 108 ASN A O 1
ATOM 921 N N . TYR A 1 109 ? 13.484 -11.426 -11.519 1.00 64.56 109 TYR A N 1
ATOM 922 C CA . TYR A 1 109 ? 13.560 -10.159 -10.796 1.00 64.56 109 TYR A CA 1
ATOM 923 C C . TYR A 1 109 ? 14.988 -9.912 -10.293 1.00 64.56 109 TYR A C 1
ATOM 925 O O . TYR A 1 109 ? 15.553 -10.727 -9.565 1.00 64.56 109 TYR A O 1
ATOM 933 N N . ILE A 1 110 ? 15.576 -8.779 -10.683 1.00 65.06 110 ILE A N 1
ATOM 934 C CA . ILE A 1 110 ? 16.889 -8.341 -10.203 1.00 65.06 110 ILE A CA 1
ATOM 935 C C . ILE A 1 110 ? 16.652 -7.298 -9.120 1.00 65.06 110 ILE A C 1
ATOM 937 O O . ILE A 1 110 ? 16.225 -6.179 -9.407 1.00 65.06 110 ILE A O 1
ATOM 941 N N . GLU A 1 111 ? 16.936 -7.664 -7.875 1.00 64.38 111 GLU A N 1
ATOM 942 C CA . GLU A 1 111 ? 16.943 -6.713 -6.773 1.00 64.38 111 GLU A CA 1
ATOM 943 C C . GLU A 1 111 ? 18.183 -5.817 -6.882 1.00 64.38 111 GLU A C 1
ATOM 945 O O . GLU A 1 111 ? 19.322 -6.290 -6.904 1.00 64.38 111 GLU A O 1
ATOM 950 N N . ILE A 1 112 ? 17.963 -4.507 -6.983 1.00 65.38 112 ILE A N 1
ATOM 951 C CA . ILE A 1 112 ? 19.033 -3.513 -7.032 1.00 65.38 112 ILE A CA 1
ATOM 952 C C . ILE A 1 112 ? 19.066 -2.810 -5.677 1.00 65.38 112 ILE A C 1
ATOM 954 O O . ILE A 1 112 ? 18.279 -1.906 -5.413 1.00 65.38 112 ILE A O 1
ATOM 958 N N . ASN A 1 113 ? 20.001 -3.230 -4.827 1.00 60.56 113 ASN A N 1
ATOM 959 C CA . ASN A 1 113 ? 20.199 -2.666 -3.488 1.00 60.56 113 ASN A CA 1
ATOM 960 C C . ASN A 1 113 ? 21.126 -1.430 -3.477 1.00 60.56 113 ASN A C 1
ATOM 962 O O . ASN A 1 113 ? 21.408 -0.875 -2.417 1.00 60.56 113 ASN A O 1
ATOM 966 N N . ASP A 1 114 ? 21.608 -0.989 -4.644 1.00 63.91 114 ASP A N 1
ATOM 967 C CA . ASP A 1 114 ? 22.499 0.164 -4.793 1.00 63.91 114 ASP A CA 1
ATOM 968 C C . ASP A 1 114 ? 21.732 1.390 -5.315 1.00 63.91 114 ASP A C 1
ATOM 970 O O . ASP A 1 114 ? 21.283 1.431 -6.462 1.00 63.91 114 ASP A O 1
ATOM 974 N N . GLY A 1 115 ? 21.614 2.425 -4.479 1.00 57.78 115 GLY A N 1
ATOM 975 C CA . GLY A 1 115 ? 20.967 3.686 -4.853 1.00 57.78 115 GLY A CA 1
ATOM 976 C C . GLY A 1 115 ? 21.629 4.393 -6.043 1.00 57.78 115 GLY A C 1
ATOM 977 O O . GLY A 1 115 ? 20.945 5.073 -6.803 1.00 57.78 115 GLY A O 1
ATOM 978 N N . SER A 1 116 ? 22.927 4.176 -6.277 1.00 64.19 116 SER A N 1
ATOM 979 C CA . SER A 1 116 ? 23.640 4.784 -7.406 1.00 64.19 116 SER A CA 1
ATOM 980 C C . SER A 1 116 ? 23.234 4.199 -8.764 1.00 64.19 116 SER A C 1
ATOM 982 O O . SER A 1 116 ? 23.361 4.864 -9.792 1.00 64.19 116 SER A O 1
ATOM 984 N N . GLU A 1 117 ? 22.721 2.967 -8.798 1.00 61.56 117 GLU A N 1
ATOM 985 C CA . GLU A 1 117 ? 22.158 2.351 -10.005 1.00 61.56 117 GLU A CA 1
ATOM 986 C C . GLU A 1 117 ? 20.788 2.961 -10.341 1.00 61.56 117 GLU A C 1
ATOM 988 O O . GLU A 1 117 ? 20.493 3.206 -11.513 1.00 61.56 117 GLU A O 1
ATOM 993 N N . LEU A 1 118 ? 19.986 3.293 -9.321 1.00 60.31 118 LEU A N 1
ATOM 994 C CA . LEU A 1 118 ? 18.717 4.006 -9.502 1.00 60.31 118 LEU A CA 1
ATOM 995 C C . LEU A 1 118 ? 18.939 5.409 -10.076 1.00 60.31 118 LEU A C 1
ATOM 997 O O . LEU A 1 118 ? 18.238 5.792 -11.012 1.00 60.31 118 LEU A O 1
ATOM 1001 N N . ASP A 1 119 ? 19.953 6.134 -9.596 1.00 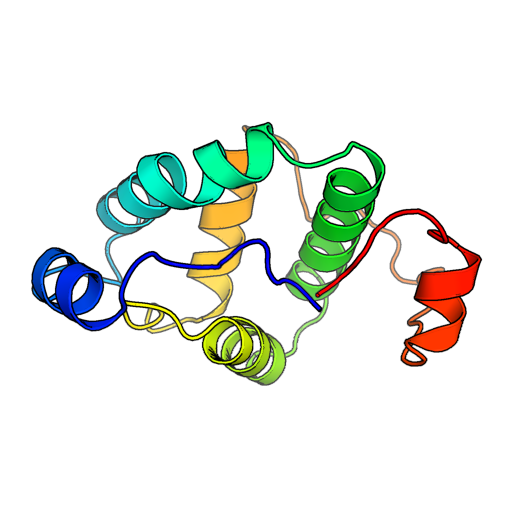61.00 119 ASP A N 1
ATOM 1002 C CA . ASP A 1 119 ? 20.318 7.455 -10.126 1.00 61.00 119 ASP A CA 1
ATOM 1003 C C . ASP A 1 119 ? 20.780 7.388 -11.592 1.00 61.00 119 ASP A C 1
ATOM 1005 O O . ASP A 1 119 ? 20.497 8.287 -12.383 1.00 61.00 119 ASP A O 1
ATOM 1009 N N . LYS A 1 120 ? 21.454 6.303 -12.001 1.00 63.56 120 LYS A N 1
ATOM 1010 C CA . LYS A 1 120 ? 21.833 6.084 -13.410 1.00 63.56 120 LYS A CA 1
ATOM 1011 C C . LYS A 1 120 ? 20.629 5.762 -14.292 1.00 63.56 120 LYS A C 1
ATOM 1013 O O . LYS A 1 120 ? 20.594 6.191 -15.444 1.00 63.56 120 LYS A O 1
ATOM 1018 N N . MET A 1 121 ? 19.668 4.990 -13.781 1.00 61.31 121 MET A N 1
ATOM 1019 C CA . MET A 1 121 ? 18.453 4.630 -14.519 1.00 61.31 121 MET A CA 1
ATOM 1020 C C . MET A 1 121 ? 17.467 5.799 -14.615 1.00 61.31 121 MET A C 1
ATOM 1022 O O . MET A 1 121 ? 16.779 5.944 -15.627 1.00 61.31 121 MET A O 1
ATOM 1026 N N . PHE A 1 122 ? 17.431 6.661 -13.597 1.00 62.00 122 PHE A N 1
ATOM 1027 C CA . PHE A 1 122 ? 16.497 7.779 -13.492 1.00 62.00 122 PHE A CA 1
ATOM 1028 C C . PHE A 1 122 ? 17.203 9.096 -13.125 1.00 62.00 122 PHE A C 1
ATOM 1030 O O . PHE A 1 122 ? 16.841 9.730 -12.136 1.00 62.00 122 PHE A O 1
ATOM 1037 N N . PRO A 1 123 ? 18.138 9.590 -13.959 1.00 56.38 123 PRO A N 1
ATOM 1038 C CA . PRO A 1 123 ? 19.009 10.728 -13.628 1.00 56.38 123 PRO A CA 1
ATOM 1039 C C . PRO A 1 123 ? 18.282 12.071 -13.460 1.00 56.38 123 PRO A C 1
ATOM 1041 O O . PRO A 1 123 ? 18.893 13.069 -13.087 1.00 56.38 123 PRO A O 1
ATOM 1044 N N . TYR A 1 124 ? 16.982 12.116 -13.758 1.00 53.56 124 TYR A N 1
ATOM 1045 C CA . TYR A 1 124 ? 16.135 13.305 -13.645 1.00 53.56 124 TYR A CA 1
ATOM 1046 C C . TYR A 1 124 ? 15.063 13.185 -12.555 1.00 53.56 124 TYR A C 1
ATOM 1048 O O . TYR A 1 124 ? 14.243 14.092 -12.407 1.00 53.56 124 TYR A O 1
ATOM 1056 N N . VAL A 1 125 ? 15.030 12.073 -11.815 1.00 48.41 125 VAL A N 1
ATOM 1057 C CA . VAL A 1 125 ? 14.103 11.877 -10.700 1.00 48.41 125 VAL A CA 1
ATOM 1058 C C . VAL A 1 125 ? 14.875 12.131 -9.413 1.00 48.41 125 VAL A C 1
ATOM 1060 O O . VAL A 1 125 ? 15.598 11.275 -8.923 1.00 48.41 125 VAL A O 1
ATOM 1063 N N . ASN A 1 126 ? 14.734 13.340 -8.877 1.00 44.41 126 ASN A N 1
ATOM 1064 C CA . ASN A 1 126 ? 15.280 13.683 -7.571 1.00 44.41 126 ASN A CA 1
ATOM 1065 C C . ASN A 1 126 ? 14.454 12.986 -6.483 1.00 44.41 126 ASN A C 1
ATOM 1067 O O . ASN A 1 126 ? 13.373 13.455 -6.126 1.00 44.41 126 ASN A O 1
ATOM 1071 N N . PHE A 1 127 ? 14.959 11.866 -5.971 1.00 45.41 127 PHE A N 1
ATOM 1072 C CA . PHE A 1 127 ? 14.425 11.194 -4.787 1.00 45.41 127 PHE A CA 1
ATOM 1073 C C . PHE A 1 127 ? 14.959 11.885 -3.516 1.00 45.41 127 PHE A C 1
ATOM 1075 O O . PHE A 1 127 ? 15.726 11.283 -2.768 1.00 45.41 127 PHE A O 1
ATOM 1082 N N . PHE A 1 128 ? 14.623 13.166 -3.321 1.00 38.53 128 PHE A N 1
ATOM 1083 C CA . PHE A 1 128 ? 14.931 13.912 -2.090 1.00 38.53 128 PHE A CA 1
ATOM 1084 C C . PHE A 1 128 ? 13.769 13.873 -1.111 1.00 38.53 128 PHE A C 1
ATOM 1086 O O . PHE A 1 128 ? 12.603 13.836 -1.572 1.00 38.53 128 PHE A O 1
#

pLDDT: mean 77.09, std 15.72, range [36.94, 95.94]

Foldseek 3Di:
DCLLLADPPLVVLLVVCVPQPQQDLVRLLVVLQVRRQVSLVPDDPVVVVVVLVVLLVVLQDPDQVVLQVVQVVNVDNDDHPPRSSSSSVSNCCSNVPPDDSNDDPCVPDDDDPDVVVVCVVCVPDPPD

Sequence (128 aa):
MLNAISFYDLDDCIKVFSNLEVNNESEVKKVIRYRILLNYLIMPKAFKEIFRNSLIYYLNVDNQDDFISIYESANPAFELPENPKDFFIWLWEEIYCNEDYLTIDLINYIEINDGSELDKMFPYVNFF